Protein AF-A0A8S2UUN2-F1 (afdb_monomer_lite)

Sequence (156 aa):
AEEVKDHGYFKDIDWKQVALQKLTPPLIPPRGEVNAADAFDIGNFDEDDTKGIKLTEADQELYKNFPIVISERWQQEIAETVFDTVNQETDKIEQKRRAKFKQNNIYDDEKTSDLILQGQLKKNAGTFGFSWQIRYAKLYPNRLELHYEKGDKDPE

Structure (mmCIF, N/CA/C/O backbone):
data_AF-A0A8S2UUN2-F1
#
_entry.id   AF-A0A8S2UUN2-F1
#
loop_
_atom_site.group_PDB
_atom_site.id
_atom_site.type_symbol
_atom_site.label_atom_id
_atom_site.label_alt_id
_atom_site.label_comp_id
_atom_site.label_asym_id
_atom_site.label_entity_id
_atom_site.label_seq_id
_atom_site.pdbx_PDB_ins_code
_atom_site.Cartn_x
_atom_site.Cartn_y
_atom_site.Cartn_z
_atom_site.occupancy
_atom_site.B_iso_or_equiv
_atom_site.auth_seq_id
_atom_site.auth_comp_id
_atom_site.auth_asym_id
_atom_site.auth_atom_id
_atom_site.pdbx_PDB_model_num
ATOM 1 N N . ALA A 1 1 ? -19.343 -16.165 18.618 1.00 88.00 1 ALA A N 1
ATOM 2 C CA . ALA A 1 1 ? -20.290 -15.188 18.038 1.00 88.00 1 ALA A CA 1
ATOM 3 C C . ALA A 1 1 ? -21.604 -15.844 17.620 1.00 88.00 1 ALA A C 1
ATOM 5 O O . ALA A 1 1 ? -22.629 -15.207 17.793 1.00 88.00 1 ALA A O 1
ATOM 6 N N . GLU A 1 2 ? -21.598 -17.084 17.115 1.00 93.81 2 GLU A N 1
ATOM 7 C CA . GLU A 1 2 ? -22.827 -17.779 16.682 1.00 93.81 2 GLU A CA 1
ATOM 8 C C . GLU A 1 2 ? -23.911 -17.858 17.775 1.00 93.81 2 GLU A C 1
ATOM 10 O O . GLU A 1 2 ? -25.038 -17.465 17.520 1.00 93.81 2 GLU A O 1
ATOM 15 N N . GLU A 1 3 ? -23.562 -18.167 19.029 1.00 95.56 3 GLU A N 1
ATOM 16 C CA . GLU A 1 3 ? -24.534 -18.165 20.145 1.00 95.56 3 GLU A CA 1
ATOM 17 C C . GLU A 1 3 ? -25.246 -16.813 20.348 1.00 95.56 3 GLU A C 1
ATOM 19 O O . GLU A 1 3 ? -26.408 -16.761 20.739 1.00 95.56 3 GLU A O 1
ATOM 24 N N . VAL A 1 4 ? -24.560 -15.702 20.056 1.00 96.25 4 VAL A N 1
ATOM 25 C CA . VAL A 1 4 ? -25.152 -14.356 20.117 1.00 96.25 4 VAL A CA 1
ATOM 26 C C . VAL A 1 4 ? -26.063 -14.124 18.918 1.00 96.25 4 VAL A C 1
ATOM 28 O O . VAL A 1 4 ? -27.124 -13.525 19.071 1.00 96.25 4 VAL A O 1
ATOM 31 N N . LYS A 1 5 ? -25.669 -14.608 17.735 1.00 95.75 5 LYS A N 1
ATOM 32 C CA . LYS A 1 5 ? -26.462 -14.502 16.504 1.00 95.75 5 LYS A CA 1
ATOM 33 C C . LYS A 1 5 ? -27.782 -15.269 16.584 1.00 95.75 5 LYS A C 1
ATOM 35 O O . LYS A 1 5 ? -28.759 -14.811 15.997 1.00 95.75 5 LYS A O 1
ATOM 40 N N . ASP A 1 6 ? -27.805 -16.366 17.338 1.00 95.38 6 ASP A N 1
ATOM 41 C CA . ASP A 1 6 ? -28.977 -17.225 17.550 1.00 95.38 6 ASP A CA 1
ATOM 42 C C . ASP A 1 6 ? -29.913 -16.722 18.663 1.00 95.38 6 ASP A C 1
ATOM 44 O O . ASP A 1 6 ? -30.999 -17.269 18.877 1.00 95.38 6 ASP A O 1
ATOM 48 N N . HIS A 1 7 ? -29.525 -15.673 19.393 1.00 97.31 7 HIS A N 1
ATOM 49 C CA . HIS A 1 7 ? -30.358 -15.115 20.449 1.00 97.31 7 HIS A CA 1
ATOM 50 C C . HIS A 1 7 ? -31.678 -14.576 19.875 1.00 97.31 7 HIS A C 1
ATOM 52 O O . HIS A 1 7 ? -31.690 -13.853 18.879 1.00 97.31 7 HIS A O 1
ATOM 58 N N . GLY A 1 8 ? -32.802 -14.839 20.553 1.00 97.38 8 GLY A N 1
ATOM 59 C CA . GLY A 1 8 ? -34.147 -14.497 20.062 1.00 97.38 8 GLY A CA 1
ATOM 60 C C . GLY A 1 8 ? -34.386 -13.008 19.773 1.00 97.38 8 GLY A C 1
ATOM 61 O O . GLY A 1 8 ? -35.305 -12.672 19.031 1.00 97.38 8 GLY A O 1
ATOM 62 N N . TYR A 1 9 ? -33.545 -12.118 20.307 1.00 97.00 9 TYR A N 1
ATOM 63 C CA . TYR A 1 9 ? -33.523 -10.692 19.954 1.00 97.00 9 TYR A CA 1
ATOM 64 C C . TYR A 1 9 ? -33.192 -10.450 18.468 1.00 97.00 9 TYR A C 1
ATOM 66 O O . TYR A 1 9 ? -33.754 -9.545 17.861 1.00 97.00 9 TYR A O 1
ATOM 74 N N . PHE A 1 10 ? -32.323 -11.271 17.867 1.00 97.12 10 PHE A N 1
ATOM 75 C CA . PHE A 1 10 ? -31.881 -11.150 16.472 1.00 97.12 10 PHE A CA 1
ATOM 76 C C . PHE A 1 10 ? -32.625 -12.092 15.516 1.00 97.12 10 PHE A C 1
ATOM 78 O O . PHE A 1 10 ? -32.193 -12.271 14.382 1.00 97.12 10 PHE A O 1
ATOM 85 N N . LYS A 1 11 ? -33.752 -12.683 15.938 1.00 95.75 11 LYS A N 1
ATOM 86 C CA . LYS A 1 11 ? -34.520 -13.654 15.133 1.00 95.75 11 LYS A CA 1
ATOM 87 C C . LYS A 1 11 ? -34.926 -13.136 13.742 1.00 95.75 11 LYS A C 1
ATOM 89 O O . LYS A 1 11 ? -35.096 -13.930 12.825 1.00 95.75 11 LYS A O 1
ATOM 94 N N . ASP A 1 12 ? -35.074 -11.818 13.605 1.00 95.50 12 ASP A N 1
ATOM 95 C CA . ASP A 1 12 ? -35.501 -11.145 12.374 1.00 95.50 12 ASP A CA 1
ATOM 96 C C . ASP A 1 12 ? -34.305 -10.603 11.556 1.00 95.50 12 ASP A C 1
ATOM 98 O O . ASP A 1 12 ? -34.491 -9.906 10.558 1.00 95.50 12 ASP A O 1
ATOM 102 N N . ILE A 1 13 ? -33.065 -10.899 11.968 1.00 95.38 13 ILE A N 1
ATOM 103 C CA . ILE A 1 13 ? -31.838 -10.441 11.309 1.00 95.38 13 ILE A CA 1
ATOM 104 C C . ILE A 1 13 ? -31.274 -11.533 10.400 1.00 95.38 13 ILE A C 1
ATOM 106 O O . ILE A 1 13 ? -30.828 -12.585 10.854 1.00 95.38 13 ILE A O 1
ATOM 110 N N . ASP A 1 14 ? -31.192 -11.240 9.101 1.00 95.44 14 ASP A N 1
ATOM 111 C CA . ASP A 1 14 ? -30.397 -12.043 8.171 1.00 95.44 14 ASP A CA 1
ATOM 112 C C . ASP A 1 14 ? -28.919 -11.626 8.237 1.00 95.44 14 ASP A C 1
ATOM 114 O O . ASP A 1 14 ? -28.492 -10.624 7.653 1.00 95.44 14 ASP A O 1
ATOM 118 N N . TRP A 1 15 ? -28.111 -12.435 8.921 1.00 95.12 15 TRP A N 1
ATOM 119 C CA . TRP A 1 15 ? -26.674 -12.206 9.082 1.00 95.12 15 TRP A CA 1
ATOM 120 C C . TRP A 1 15 ? -25.886 -12.184 7.764 1.00 95.12 15 TRP A C 1
ATOM 122 O O . TRP A 1 15 ? -24.822 -11.564 7.713 1.00 95.12 15 TRP A O 1
ATOM 132 N N . LYS A 1 16 ? -26.392 -12.790 6.680 1.00 95.25 16 LYS A N 1
ATOM 133 C CA . LYS A 1 16 ? -25.766 -12.669 5.353 1.00 95.25 16 LYS A CA 1
ATOM 134 C C . LYS A 1 16 ? -25.959 -11.265 4.786 1.00 95.25 16 LYS A C 1
ATOM 136 O O . LYS A 1 16 ? -25.015 -10.694 4.244 1.00 95.25 16 LYS A O 1
ATOM 141 N N . GLN A 1 17 ? -27.147 -10.681 4.953 1.00 96.00 17 GLN A N 1
ATOM 142 C CA . GLN A 1 17 ? -27.417 -9.295 4.548 1.00 96.00 17 GLN A CA 1
ATOM 143 C C . GLN A 1 17 ? -26.621 -8.298 5.394 1.00 96.00 17 GLN A C 1
ATOM 145 O O . GLN A 1 17 ? -26.139 -7.299 4.860 1.00 96.00 17 GLN A O 1
ATOM 150 N N . VAL A 1 18 ? -26.430 -8.587 6.688 1.00 95.19 18 VAL A N 1
ATOM 151 C CA . VAL A 1 18 ? -25.551 -7.798 7.567 1.00 95.19 18 VAL A CA 1
ATOM 152 C C . VAL A 1 18 ? -24.114 -7.806 7.042 1.00 95.19 18 VAL A C 1
ATOM 154 O O . VAL A 1 18 ? -23.531 -6.740 6.857 1.00 95.19 18 VAL A O 1
ATOM 157 N N . ALA A 1 19 ? -23.551 -8.985 6.753 1.00 94.62 19 ALA A N 1
ATOM 158 C CA . ALA A 1 19 ? -22.170 -9.118 6.280 1.00 94.62 19 ALA A CA 1
ATOM 159 C C . ALA A 1 19 ? -21.923 -8.413 4.933 1.00 94.62 19 ALA A C 1
ATOM 161 O O . ALA A 1 19 ? -20.858 -7.843 4.720 1.00 94.62 19 ALA A O 1
ATOM 162 N N . LEU A 1 20 ? -22.921 -8.413 4.045 1.00 96.75 20 LEU A N 1
ATOM 163 C CA . LEU A 1 20 ? -22.885 -7.717 2.753 1.00 96.75 20 LEU A CA 1
ATOM 164 C C . LEU A 1 20 ? -23.276 -6.229 2.842 1.00 96.75 20 LEU A C 1
ATOM 166 O O . LEU A 1 20 ? -23.408 -5.582 1.802 1.00 96.75 20 LEU A O 1
ATOM 170 N N . GLN A 1 21 ? -23.503 -5.703 4.053 1.00 94.94 21 GLN A N 1
ATOM 171 C CA . GLN A 1 21 ? -23.901 -4.315 4.318 1.00 94.94 21 GLN A CA 1
ATOM 172 C C . GLN A 1 21 ? -25.161 -3.880 3.540 1.00 94.94 21 GLN A C 1
ATOM 174 O O . GLN A 1 21 ? -25.229 -2.785 2.986 1.00 94.94 21 GLN A O 1
ATOM 179 N N . LYS A 1 22 ? -26.173 -4.757 3.474 1.00 95.56 22 LYS A N 1
ATOM 180 C CA . LYS A 1 22 ? -27.427 -4.524 2.731 1.00 95.56 22 LYS A CA 1
ATOM 181 C C . LYS A 1 22 ? -28.575 -3.973 3.571 1.00 95.56 22 LYS A C 1
ATOM 183 O O . LYS A 1 22 ? -29.541 -3.467 3.004 1.00 95.56 22 LYS A O 1
ATOM 188 N N . LEU A 1 23 ? -28.491 -4.063 4.897 1.00 93.69 23 LEU A N 1
ATOM 189 C CA . LEU A 1 23 ? -29.488 -3.453 5.775 1.00 93.69 23 LEU A CA 1
ATOM 190 C C . LEU A 1 23 ? -29.333 -1.931 5.755 1.00 93.69 23 LEU A C 1
ATOM 192 O O . LEU A 1 23 ? -28.218 -1.417 5.821 1.00 93.69 23 LEU A O 1
ATOM 196 N N . THR A 1 24 ? -30.451 -1.211 5.676 1.00 93.25 24 THR A N 1
ATOM 197 C CA . THR A 1 24 ? -30.441 0.252 5.725 1.00 93.25 24 THR A CA 1
ATOM 198 C C . THR A 1 24 ? -29.923 0.715 7.088 1.00 93.25 24 THR A C 1
ATOM 200 O O . THR A 1 24 ? -30.506 0.337 8.108 1.00 93.25 24 THR A O 1
ATOM 203 N N . PRO A 1 25 ? -28.851 1.528 7.140 1.00 91.75 25 PRO A N 1
ATOM 204 C CA . PRO A 1 25 ? -28.380 2.087 8.396 1.00 91.75 25 PRO A CA 1
ATOM 205 C C . PRO A 1 25 ? -29.478 2.945 9.042 1.00 91.75 25 PRO A C 1
ATOM 207 O O . PRO A 1 25 ? -30.129 3.718 8.337 1.00 91.75 25 PRO A O 1
ATOM 210 N N . PRO A 1 26 ? -29.681 2.860 10.367 1.00 91.94 26 PRO A N 1
ATOM 211 C CA . PRO A 1 26 ? -30.703 3.649 11.060 1.00 91.94 26 PRO A CA 1
ATOM 212 C C . PRO A 1 26 ? -30.396 5.154 11.065 1.00 91.94 26 PRO A C 1
ATOM 214 O O . PRO A 1 26 ? -31.293 5.965 11.270 1.00 91.94 26 PRO A O 1
ATOM 217 N N . LEU A 1 27 ? -29.135 5.527 10.833 1.00 88.50 27 LEU A N 1
ATOM 218 C CA . LEU A 1 27 ? -28.672 6.902 10.728 1.00 88.50 27 LEU A CA 1
ATOM 219 C C . LEU A 1 27 ? -27.669 7.002 9.577 1.00 88.50 27 LEU A C 1
ATOM 221 O O . LEU A 1 27 ? -26.688 6.259 9.537 1.00 88.50 27 LEU A O 1
ATOM 225 N N . ILE A 1 28 ? -27.912 7.934 8.659 1.00 87.19 28 ILE A N 1
ATOM 226 C CA . ILE A 1 28 ? -26.973 8.300 7.598 1.00 87.19 28 ILE A CA 1
ATOM 227 C C . ILE A 1 28 ? -26.361 9.643 8.006 1.00 87.19 28 ILE A C 1
ATOM 229 O O . ILE A 1 28 ? -27.116 10.611 8.120 1.00 87.19 28 ILE A O 1
ATOM 233 N N . PRO A 1 29 ? -25.038 9.722 8.243 1.00 82.94 29 PRO A N 1
ATOM 234 C CA . PRO A 1 29 ? -24.396 10.972 8.629 1.00 82.94 29 PRO A CA 1
ATOM 235 C C . PRO A 1 29 ? -24.675 12.086 7.608 1.00 82.94 29 PRO A C 1
ATOM 237 O O . PRO A 1 29 ? -24.526 11.847 6.399 1.00 82.94 29 PRO A O 1
ATOM 240 N N . PRO A 1 30 ? -25.072 13.293 8.052 1.00 85.44 30 PRO A N 1
ATOM 241 C CA . PRO A 1 30 ? -25.226 14.430 7.160 1.00 85.44 30 PRO A CA 1
ATOM 242 C C . PRO A 1 30 ? -23.907 14.739 6.454 1.00 85.44 30 PRO A C 1
ATOM 244 O O . PRO A 1 30 ? -22.821 14.677 7.032 1.00 85.44 30 PRO A O 1
ATOM 247 N N . ARG A 1 31 ? -23.982 15.069 5.163 1.00 83.06 31 ARG A N 1
ATOM 248 C CA . ARG A 1 31 ? -22.786 15.430 4.396 1.00 83.06 31 ARG A CA 1
ATOM 249 C C . ARG A 1 31 ? -22.175 16.705 4.972 1.00 83.06 31 ARG A C 1
ATOM 251 O O . ARG A 1 31 ? -22.837 17.736 4.993 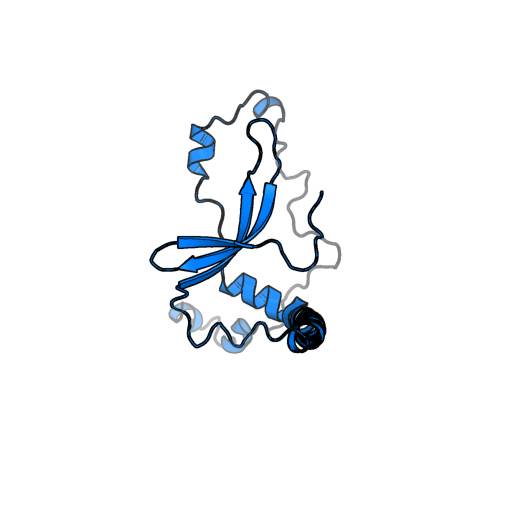1.00 83.06 31 ARG A O 1
ATOM 258 N N . GLY A 1 32 ? -20.906 16.633 5.363 1.00 78.25 32 GLY A N 1
ATOM 259 C CA . GLY A 1 32 ? -20.161 17.765 5.919 1.00 78.25 32 GLY A CA 1
ATOM 260 C C . GLY A 1 32 ? -20.175 17.845 7.447 1.00 78.25 32 GLY A C 1
ATOM 261 O O . GLY A 1 32 ? -19.439 18.660 7.992 1.00 78.25 32 GLY A O 1
ATOM 262 N N . GLU A 1 33 ? -20.939 16.990 8.134 1.00 75.12 33 GLU A N 1
ATOM 263 C CA . GLU A 1 33 ? -20.838 16.841 9.587 1.00 75.12 33 GLU A CA 1
ATOM 264 C C . GLU A 1 33 ? -19.756 15.815 9.935 1.00 75.12 33 GLU A C 1
ATOM 266 O O . GLU A 1 33 ? -19.767 14.668 9.481 1.00 75.12 33 GLU A O 1
ATOM 271 N N . VAL A 1 34 ? -18.792 16.246 10.742 1.00 68.00 34 VAL A N 1
ATOM 272 C CA . VAL A 1 34 ? -17.791 15.376 11.354 1.00 68.00 34 VAL A CA 1
ATOM 273 C C . VAL A 1 34 ? -18.351 14.857 12.671 1.00 68.00 34 VAL A C 1
ATOM 275 O O . VAL A 1 34 ? -18.537 15.621 13.611 1.00 68.00 34 VAL A O 1
ATOM 278 N N . ASN A 1 35 ? -18.573 13.545 12.759 1.00 67.06 35 ASN A N 1
ATOM 279 C CA . ASN A 1 35 ? -18.848 12.858 14.026 1.00 67.06 35 ASN A CA 1
ATOM 280 C C . ASN A 1 35 ? -17.543 12.682 14.823 1.00 67.06 35 ASN A C 1
ATOM 282 O O . ASN A 1 35 ? -17.113 11.563 15.102 1.00 67.06 35 ASN A O 1
ATOM 286 N N . ALA A 1 36 ? -16.880 13.795 15.122 1.00 74.31 36 ALA A N 1
ATOM 287 C CA . ALA A 1 36 ? -15.741 13.870 16.023 1.00 74.31 36 ALA A CA 1
ATOM 288 C C . ALA A 1 36 ? -16.182 14.559 17.321 1.00 74.31 36 ALA A C 1
ATOM 290 O O . ALA A 1 36 ? -17.175 15.285 17.329 1.00 74.31 36 ALA A O 1
ATOM 291 N N . ALA A 1 37 ? -15.455 14.325 18.417 1.00 66.88 37 ALA A N 1
ATOM 292 C CA . ALA A 1 37 ? -15.586 15.176 19.597 1.00 66.88 37 ALA A CA 1
ATOM 293 C C . ALA A 1 37 ? -15.313 16.633 19.191 1.00 66.88 37 ALA A C 1
ATOM 295 O O . ALA A 1 37 ? -14.463 16.866 18.322 1.00 66.88 37 ALA A O 1
ATOM 296 N N . ASP A 1 38 ? -16.034 17.587 19.786 1.00 71.00 38 ASP A N 1
ATOM 297 C CA . ASP A 1 38 ? -15.779 19.003 19.537 1.00 71.00 38 ASP A CA 1
ATOM 298 C C . ASP A 1 38 ? -14.298 19.285 19.829 1.00 71.00 38 ASP A C 1
ATOM 300 O O . ASP A 1 38 ? -13.743 18.791 20.812 1.00 71.00 38 ASP A O 1
ATOM 304 N N . ALA A 1 39 ? -13.645 20.078 18.983 1.00 68.75 39 ALA A N 1
ATOM 305 C CA . ALA A 1 39 ? -12.289 20.537 19.251 1.00 68.75 39 ALA A CA 1
ATOM 306 C C . ALA A 1 39 ? -12.186 21.253 20.614 1.00 68.75 39 ALA A C 1
ATOM 308 O O . ALA A 1 39 ? -11.113 21.252 21.207 1.00 68.75 39 ALA A O 1
ATOM 309 N N . PHE A 1 40 ? -13.290 21.813 21.127 1.00 63.31 40 PHE A N 1
ATOM 310 C CA . PHE A 1 40 ? -13.384 22.374 22.479 1.00 63.31 40 PHE A CA 1
ATOM 311 C C . PHE A 1 40 ? -13.540 21.324 23.602 1.00 63.31 40 PHE A C 1
ATOM 313 O O . PHE A 1 40 ? -13.222 21.635 24.749 1.00 63.31 40 PHE A O 1
ATOM 320 N N . ASP A 1 41 ? -13.985 20.100 23.293 1.00 75.81 41 ASP A N 1
ATOM 321 C CA . ASP A 1 41 ? -14.111 18.975 24.240 1.00 75.81 41 ASP A CA 1
ATOM 322 C C . ASP A 1 41 ? -12.835 18.115 24.311 1.00 75.81 41 ASP A C 1
ATOM 324 O O . ASP A 1 41 ? 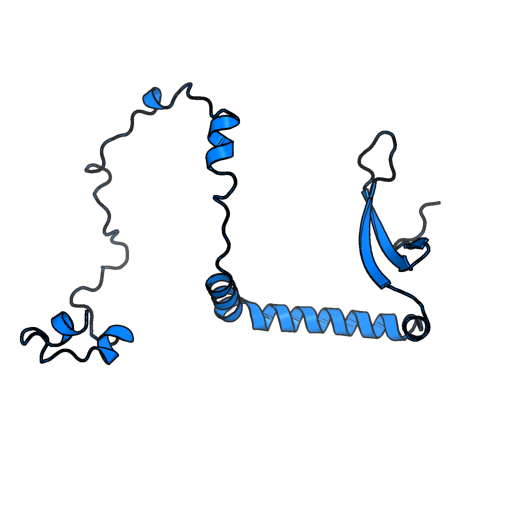-12.626 17.354 25.261 1.00 75.81 41 ASP A O 1
ATOM 328 N N . ILE A 1 42 ? -11.968 18.216 23.302 1.00 74.06 42 ILE A N 1
ATOM 329 C CA . ILE A 1 42 ? -10.650 17.581 23.292 1.00 74.06 42 ILE A CA 1
ATOM 330 C C . ILE A 1 42 ? -9.720 18.446 24.152 1.00 74.06 42 ILE A C 1
ATOM 332 O O . ILE A 1 42 ? -9.499 19.617 23.858 1.00 74.06 42 ILE A O 1
ATOM 336 N N . GLY A 1 43 ? -9.177 17.880 25.235 1.00 73.69 43 GLY A N 1
ATOM 337 C CA . GLY A 1 43 ? -8.227 18.588 26.098 1.00 73.69 43 GLY A CA 1
ATOM 338 C C . GLY A 1 43 ? -7.062 19.177 25.296 1.00 73.69 43 GLY A C 1
ATOM 339 O O . GLY A 1 43 ? -6.519 18.518 24.409 1.00 73.69 43 GLY A O 1
ATOM 340 N N . ASN A 1 44 ? -6.692 20.423 25.599 1.00 78.81 44 ASN A N 1
ATOM 341 C CA . ASN A 1 44 ? -5.559 21.071 24.949 1.00 78.81 44 ASN A CA 1
ATOM 342 C C . ASN A 1 44 ? -4.257 20.392 25.393 1.00 78.81 44 ASN A C 1
ATOM 344 O O . ASN A 1 44 ? -4.043 20.193 26.590 1.00 78.81 44 ASN A O 1
ATOM 348 N N . PHE A 1 45 ? -3.399 20.046 24.440 1.00 80.75 45 PHE A N 1
ATOM 349 C CA . PHE A 1 45 ? -2.054 19.562 24.734 1.00 80.75 45 PHE A CA 1
ATOM 350 C C . PHE A 1 45 ? -1.133 20.778 24.839 1.00 80.75 45 PHE A C 1
ATOM 352 O O . PHE A 1 45 ? -1.120 21.610 23.933 1.00 80.75 45 PHE A O 1
ATOM 359 N N . ASP A 1 46 ? -0.392 20.906 25.940 1.00 84.50 46 ASP A N 1
ATOM 360 C CA . ASP A 1 46 ? 0.564 22.000 26.092 1.00 84.50 46 ASP A CA 1
ATOM 361 C C . ASP A 1 46 ? 1.777 21.744 25.186 1.00 84.50 46 ASP A C 1
ATOM 363 O O . ASP A 1 46 ? 2.458 20.722 25.292 1.00 84.50 46 ASP A O 1
ATOM 367 N N . GLU A 1 47 ? 2.052 22.663 24.261 1.00 77.81 47 GLU A N 1
ATOM 368 C CA . GLU A 1 47 ? 3.231 22.563 23.401 1.00 77.81 47 GLU A CA 1
ATOM 369 C C . GLU A 1 47 ? 4.529 22.617 24.220 1.00 77.81 47 GLU A C 1
ATOM 371 O O . GLU A 1 47 ? 5.521 21.985 23.835 1.00 77.81 47 GLU A O 1
ATOM 376 N N . ASP A 1 48 ? 4.527 23.303 25.369 1.00 85.00 48 ASP A N 1
ATOM 377 C CA . ASP A 1 48 ? 5.687 23.373 26.255 1.00 85.00 48 ASP A CA 1
ATOM 378 C C . ASP A 1 48 ? 6.006 22.013 26.916 1.00 85.00 48 ASP A C 1
ATOM 380 O O . ASP A 1 48 ? 7.175 21.766 27.217 1.00 85.00 48 ASP A O 1
ATOM 384 N N . ASP A 1 49 ? 5.046 21.078 27.021 1.00 84.50 49 ASP A N 1
ATOM 385 C CA . ASP A 1 49 ? 5.279 19.720 27.556 1.00 84.50 49 ASP A CA 1
ATOM 386 C C . ASP A 1 49 ? 6.171 18.866 26.643 1.00 84.50 49 ASP A C 1
ATOM 388 O O . ASP A 1 49 ? 6.863 17.951 27.094 1.00 84.50 49 ASP A O 1
ATOM 392 N N . THR A 1 50 ? 6.167 19.149 25.339 1.00 85.62 50 THR A N 1
ATOM 393 C CA . THR A 1 50 ? 6.965 18.401 24.349 1.00 85.62 50 THR A CA 1
ATOM 394 C C . THR A 1 50 ? 8.239 19.132 23.940 1.00 85.62 50 THR A C 1
ATOM 396 O O . THR A 1 50 ? 9.136 18.570 23.299 1.00 85.62 50 THR A O 1
ATOM 399 N N . LYS A 1 51 ? 8.360 20.397 24.338 1.00 89.50 51 LYS A N 1
ATOM 400 C CA . LYS A 1 51 ? 9.458 21.271 23.954 1.00 89.50 51 LYS A CA 1
ATOM 401 C C . LYS A 1 51 ? 10.749 20.857 24.651 1.00 89.50 51 LYS A C 1
ATOM 403 O O . LYS A 1 51 ? 10.845 20.774 25.869 1.00 89.50 51 LYS A O 1
ATOM 408 N N . GLY A 1 52 ? 11.791 20.620 23.859 1.00 87.88 52 GLY A N 1
ATOM 409 C CA . GLY A 1 52 ? 13.101 20.199 24.366 1.00 87.88 52 GLY A CA 1
ATOM 410 C C . GLY A 1 52 ? 13.267 18.685 24.531 1.00 87.88 52 GLY A C 1
ATOM 411 O O . GLY A 1 52 ? 14.391 18.242 24.779 1.00 87.88 52 GLY A O 1
ATOM 412 N N . ILE A 1 53 ? 12.215 17.888 24.309 1.00 90.50 53 ILE A N 1
ATOM 413 C CA . ILE A 1 53 ? 12.340 16.434 24.176 1.00 90.50 53 ILE A CA 1
ATOM 414 C C . ILE A 1 53 ? 13.068 16.128 22.863 1.00 90.50 53 ILE A C 1
ATOM 416 O O . ILE A 1 53 ? 12.679 16.587 21.789 1.00 90.50 53 ILE A O 1
ATOM 420 N N . LYS A 1 54 ? 14.151 15.350 22.942 1.00 93.81 54 LYS A N 1
ATOM 421 C CA . LYS A 1 54 ? 14.889 14.863 21.773 1.00 93.81 54 LYS A CA 1
ATOM 422 C C . LYS A 1 54 ? 14.722 13.360 21.675 1.00 93.81 54 LYS A C 1
ATOM 424 O O . LYS A 1 54 ? 15.041 12.654 22.625 1.00 93.81 54 LYS A O 1
ATOM 429 N N . LEU A 1 55 ? 14.281 12.892 20.512 1.00 94.44 55 LEU A N 1
ATOM 430 C CA . LEU A 1 55 ? 14.250 11.468 20.211 1.00 94.44 55 LEU A CA 1
ATOM 431 C C . LEU A 1 55 ? 15.681 10.980 19.995 1.00 94.44 55 LEU A C 1
ATOM 433 O O . LEU A 1 55 ? 16.402 11.486 19.132 1.00 94.44 55 LEU A O 1
ATOM 437 N N . THR A 1 56 ? 16.089 10.021 20.810 1.00 96.81 56 THR A N 1
ATOM 438 C CA . THR A 1 56 ? 17.394 9.371 20.728 1.00 96.81 56 THR A CA 1
ATOM 439 C C . THR A 1 56 ? 17.358 8.212 19.734 1.00 96.81 56 THR A C 1
ATOM 441 O O . THR A 1 56 ? 16.293 7.766 19.306 1.00 96.81 56 THR A O 1
ATOM 444 N N . GLU A 1 57 ? 18.524 7.675 19.373 1.00 96.88 57 GLU A N 1
ATOM 445 C CA . GLU A 1 57 ? 18.599 6.461 18.546 1.00 96.88 57 GLU A CA 1
ATOM 446 C C . GLU A 1 57 ? 17.918 5.260 19.221 1.00 96.88 57 GLU A C 1
ATOM 448 O O . GLU A 1 57 ? 17.272 4.464 18.544 1.00 96.88 57 GLU A O 1
ATOM 453 N N . ALA A 1 58 ? 17.987 5.165 20.555 1.00 97.06 58 ALA A N 1
ATOM 454 C CA . ALA A 1 58 ? 17.301 4.121 21.313 1.00 97.06 58 ALA A CA 1
ATOM 455 C C . ALA A 1 58 ? 15.771 4.224 21.189 1.00 97.06 58 ALA A C 1
ATOM 457 O O . ALA A 1 58 ? 15.101 3.197 21.106 1.00 97.06 58 ALA A O 1
ATOM 458 N N . ASP A 1 59 ? 15.226 5.444 21.112 1.00 97.69 59 ASP A N 1
ATOM 459 C CA . ASP A 1 59 ? 13.790 5.662 20.896 1.00 97.69 59 ASP A CA 1
ATOM 460 C C . ASP A 1 59 ? 13.373 5.264 19.474 1.00 97.69 59 ASP A C 1
ATOM 462 O O . ASP A 1 59 ? 12.321 4.660 19.281 1.00 97.69 59 ASP A O 1
ATOM 466 N N . GLN A 1 60 ? 14.208 5.556 18.470 1.00 97.44 60 GLN A N 1
ATOM 467 C CA . GLN A 1 60 ? 13.955 5.175 17.073 1.00 97.44 60 GLN A CA 1
ATOM 468 C C . GLN A 1 60 ? 14.024 3.659 16.860 1.00 97.44 60 GLN A C 1
ATOM 470 O O . GLN A 1 60 ? 13.240 3.101 16.092 1.00 97.44 60 GLN A O 1
ATOM 475 N N . GLU A 1 61 ? 14.920 2.979 17.575 1.00 97.25 61 GLU A N 1
ATOM 476 C CA . GLU A 1 61 ? 15.096 1.526 17.497 1.00 97.25 61 GLU A CA 1
ATOM 477 C C . GLU A 1 61 ? 13.816 0.764 17.888 1.00 97.25 61 GLU A C 1
ATOM 479 O O . GLU A 1 61 ? 13.538 -0.305 17.337 1.00 97.25 61 GLU A O 1
ATOM 484 N N . LEU A 1 62 ? 12.982 1.334 18.768 1.00 97.88 62 LEU A N 1
ATOM 485 C CA . LEU A 1 62 ? 11.668 0.779 19.118 1.00 97.88 62 LEU A CA 1
ATOM 486 C C . LEU A 1 62 ? 10.731 0.687 17.902 1.00 97.88 62 LEU A C 1
ATOM 488 O O . LEU A 1 62 ? 9.913 -0.229 17.818 1.00 97.88 62 LEU A O 1
ATOM 492 N N . TYR A 1 63 ? 10.878 1.599 16.938 1.00 97.81 63 TYR A N 1
ATOM 493 C CA . TYR A 1 63 ? 10.035 1.705 15.747 1.0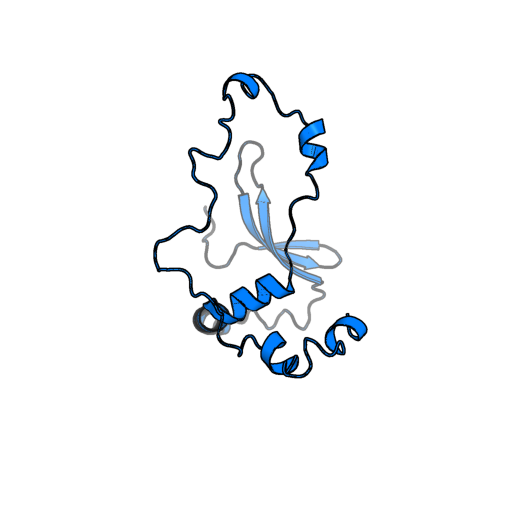0 97.81 63 TYR A CA 1
ATOM 494 C C . TYR A 1 63 ? 10.666 1.093 14.491 1.00 97.81 63 TYR A C 1
ATOM 496 O O . TYR A 1 63 ? 10.095 1.204 13.406 1.00 97.81 63 TYR A O 1
ATOM 504 N N . LYS A 1 64 ? 11.801 0.391 14.600 1.00 97.62 64 LYS A N 1
ATOM 505 C CA . LYS A 1 64 ? 12.498 -0.185 13.432 1.00 97.62 64 LYS A CA 1
ATOM 506 C C . LYS A 1 64 ? 11.633 -1.109 12.566 1.00 97.62 64 LYS A C 1
ATOM 508 O O . LYS A 1 64 ? 11.827 -1.182 11.358 1.00 97.62 64 LYS A O 1
ATOM 513 N N . ASN A 1 65 ? 10.669 -1.793 13.188 1.00 97.62 65 ASN A N 1
ATOM 514 C CA . ASN A 1 65 ? 9.742 -2.725 12.538 1.00 97.62 65 ASN A CA 1
ATOM 515 C C . ASN A 1 65 ? 8.324 -2.144 12.404 1.00 97.62 65 ASN A C 1
ATOM 517 O O . ASN A 1 65 ? 7.374 -2.886 12.172 1.00 97.62 65 ASN A O 1
ATOM 521 N N . PHE A 1 66 ? 8.167 -0.835 12.600 1.00 98.31 66 PHE A N 1
ATOM 522 C CA . PHE A 1 66 ? 6.890 -0.151 12.427 1.00 98.31 66 PHE A CA 1
ATOM 523 C C . PHE A 1 66 ? 6.407 -0.132 10.964 1.00 98.31 66 PHE A C 1
ATOM 525 O O . PHE A 1 66 ? 5.208 -0.315 10.745 1.00 98.31 66 PHE A O 1
ATOM 532 N N . PRO A 1 67 ? 7.277 0.051 9.944 1.00 97.94 67 PRO A N 1
ATOM 533 C CA . PRO A 1 67 ? 6.833 0.011 8.555 1.00 97.94 67 PRO A CA 1
ATOM 534 C C . PRO A 1 67 ? 6.288 -1.370 8.171 1.00 97.94 67 PRO A C 1
ATOM 536 O O . PRO A 1 67 ? 6.986 -2.378 8.280 1.00 97.94 67 PRO A O 1
ATOM 539 N N . ILE A 1 68 ? 5.054 -1.410 7.667 1.00 97.81 68 ILE A N 1
ATOM 540 C CA . ILE A 1 68 ? 4.395 -2.630 7.194 1.00 97.81 68 ILE A CA 1
ATOM 541 C C . ILE A 1 68 ? 3.612 -2.359 5.911 1.00 97.81 68 ILE A C 1
ATOM 543 O O . ILE A 1 68 ? 3.003 -1.305 5.744 1.00 97.81 68 ILE A O 1
ATOM 547 N N . VAL A 1 69 ? 3.600 -3.344 5.012 1.00 97.88 69 VAL A N 1
ATOM 548 C CA . VAL A 1 69 ? 2.737 -3.366 3.828 1.00 97.88 69 VAL A CA 1
ATOM 549 C C . VAL A 1 69 ? 1.881 -4.624 3.882 1.00 97.88 69 VAL A C 1
ATOM 551 O O . VAL A 1 69 ? 2.399 -5.740 3.921 1.00 97.88 69 VAL A O 1
ATOM 554 N N . ILE A 1 70 ? 0.560 -4.451 3.870 1.00 98.12 70 ILE A N 1
ATOM 555 C CA . ILE A 1 70 ? -0.384 -5.569 3.805 1.00 98.12 70 ILE A CA 1
ATOM 556 C C . ILE A 1 70 ? -0.632 -5.879 2.330 1.00 98.12 70 ILE A C 1
ATOM 558 O O . ILE A 1 70 ? -1.383 -5.171 1.663 1.00 98.12 70 ILE A O 1
ATOM 562 N N . SER A 1 71 ? 0.014 -6.936 1.832 1.00 98.25 71 SER A N 1
ATOM 563 C CA . SER A 1 71 ? 0.024 -7.297 0.406 1.00 98.25 71 SER A CA 1
ATOM 564 C C . SER A 1 71 ? -1.378 -7.367 -0.212 1.00 98.25 71 SER A C 1
ATOM 566 O O . SER A 1 71 ? -1.601 -6.782 -1.264 1.00 98.25 71 SER A O 1
ATOM 568 N N . GLU A 1 72 ? -2.343 -7.999 0.464 1.00 98.25 72 GLU A N 1
ATOM 569 C CA . GLU A 1 72 ? -3.731 -8.101 -0.017 1.00 98.25 72 GLU A CA 1
ATOM 570 C C . GLU A 1 72 ? -4.386 -6.726 -0.205 1.00 98.25 72 GLU A C 1
ATOM 572 O O . GLU A 1 72 ? -4.995 -6.469 -1.238 1.00 98.25 72 GLU A O 1
ATOM 577 N N . ARG A 1 73 ? -4.207 -5.814 0.761 1.00 98.44 73 ARG A N 1
ATOM 578 C CA . ARG A 1 73 ? -4.777 -4.460 0.703 1.00 98.44 73 ARG A CA 1
ATOM 579 C C . ARG A 1 73 ? -4.153 -3.639 -0.414 1.00 98.44 73 ARG A C 1
ATOM 581 O O . ARG A 1 73 ? -4.879 -2.989 -1.154 1.00 98.44 73 ARG A O 1
ATOM 588 N N . TRP A 1 74 ? -2.830 -3.716 -0.555 1.00 98.44 74 TRP A N 1
ATOM 589 C CA . TRP A 1 74 ? -2.119 -3.033 -1.633 1.00 98.44 74 TRP A CA 1
ATOM 590 C C . TRP A 1 74 ? -2.542 -3.571 -3.005 1.00 98.44 74 TRP A C 1
ATOM 592 O O . TRP A 1 74 ? -2.879 -2.794 -3.889 1.00 98.44 74 TRP A O 1
ATOM 602 N N . GLN A 1 75 ? -2.593 -4.894 -3.185 1.00 98.31 75 GLN A N 1
ATOM 603 C CA . GLN A 1 75 ? -3.024 -5.487 -4.455 1.00 98.31 75 GLN A CA 1
ATOM 604 C C . GLN A 1 75 ? -4.473 -5.131 -4.789 1.00 98.31 75 GLN A C 1
ATOM 606 O O . GLN A 1 75 ? -4.754 -4.819 -5.942 1.00 98.31 75 GLN A O 1
ATOM 611 N N . GLN A 1 76 ? -5.373 -5.146 -3.801 1.00 98.31 76 GLN A N 1
ATOM 612 C CA . GLN A 1 76 ? -6.767 -4.758 -3.993 1.00 98.31 76 GLN A CA 1
ATOM 613 C C . GLN A 1 76 ? -6.887 -3.290 -4.420 1.00 98.31 76 GLN A C 1
ATOM 615 O O . GLN A 1 76 ? -7.551 -3.002 -5.412 1.00 98.31 76 GLN A O 1
ATOM 620 N N . GLU A 1 77 ? -6.194 -2.378 -3.731 1.00 98.25 77 GLU A N 1
ATOM 621 C CA . GLU A 1 77 ? -6.163 -0.957 -4.090 1.00 98.25 77 GLU A CA 1
ATOM 622 C C . GLU A 1 77 ? -5.676 -0.759 -5.531 1.00 98.25 77 GLU A C 1
ATOM 624 O O . GLU A 1 77 ? -6.321 -0.064 -6.315 1.00 98.25 77 GLU A O 1
ATOM 629 N N . ILE A 1 78 ? -4.574 -1.411 -5.916 1.00 98.25 78 ILE A N 1
ATOM 630 C CA . ILE A 1 78 ? -4.021 -1.314 -7.272 1.00 98.25 78 ILE A CA 1
ATOM 631 C C . ILE A 1 78 ? -4.984 -1.891 -8.314 1.00 98.25 78 ILE A C 1
ATOM 633 O O . ILE A 1 78 ? -5.202 -1.253 -9.347 1.00 98.25 78 ILE A O 1
ATOM 637 N N . ALA A 1 79 ? -5.572 -3.061 -8.049 1.00 98.25 79 ALA A N 1
ATOM 638 C CA . ALA A 1 79 ? -6.513 -3.728 -8.947 1.00 98.25 79 ALA A CA 1
ATOM 639 C C . ALA A 1 79 ? -7.775 -2.891 -9.202 1.00 98.25 79 ALA A C 1
ATOM 641 O O . ALA A 1 79 ? -8.251 -2.838 -10.332 1.00 98.25 79 ALA A O 1
ATOM 642 N N . GLU A 1 80 ? -8.290 -2.216 -8.173 1.00 97.94 80 GLU A N 1
ATOM 643 C CA . GLU A 1 80 ? -9.513 -1.410 -8.257 1.00 97.94 80 GLU A CA 1
ATOM 644 C C . GLU A 1 80 ? -9.288 -0.008 -8.851 1.00 97.94 80 GLU A C 1
ATOM 646 O O . GLU A 1 80 ? -10.256 0.648 -9.238 1.00 97.94 80 GLU A O 1
ATOM 651 N N . THR A 1 81 ? -8.038 0.468 -8.934 1.00 97.81 81 THR A N 1
ATOM 652 C CA . THR A 1 81 ? -7.741 1.859 -9.326 1.00 97.81 81 THR A CA 1
ATOM 653 C C . THR A 1 81 ? -6.930 1.996 -10.613 1.00 97.81 81 THR A C 1
ATOM 655 O O . THR A 1 81 ? -7.370 2.679 -11.538 1.00 97.81 81 THR A O 1
ATOM 658 N N . VAL A 1 82 ? -5.737 1.400 -10.691 1.00 97.81 82 VAL A N 1
ATOM 659 C CA . VAL A 1 82 ? -4.734 1.756 -11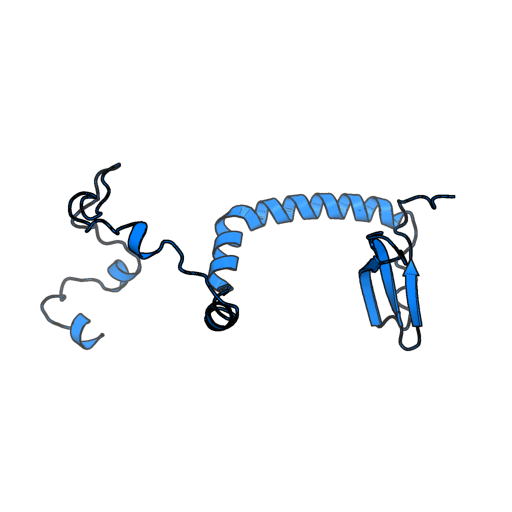.716 1.00 97.81 82 VAL A CA 1
ATOM 660 C C . VAL A 1 82 ? -4.217 0.581 -12.535 1.00 97.81 82 VAL A C 1
ATOM 662 O O . VAL A 1 82 ? -3.589 0.813 -13.568 1.00 97.81 82 VAL A O 1
ATOM 665 N N . PHE A 1 83 ? -4.474 -0.659 -12.113 1.00 98.00 83 PHE A N 1
ATOM 666 C CA . PHE A 1 83 ? -3.884 -1.863 -12.704 1.00 98.00 83 PHE A CA 1
ATOM 667 C C . PHE A 1 83 ? -4.045 -1.924 -14.227 1.00 98.00 83 PHE A C 1
ATOM 669 O O . PHE A 1 83 ? -3.053 -2.039 -14.949 1.00 98.00 83 PHE A O 1
ATOM 676 N N . ASP A 1 84 ? -5.272 -1.775 -14.728 1.00 98.00 84 ASP A N 1
ATOM 677 C CA . ASP A 1 84 ? -5.550 -1.875 -16.164 1.00 98.00 84 ASP A CA 1
ATOM 678 C C . ASP A 1 84 ? -4.878 -0.756 -16.966 1.00 98.00 84 ASP A C 1
ATOM 680 O O . ASP A 1 84 ? -4.255 -1.014 -17.998 1.00 98.00 84 ASP A O 1
ATOM 684 N N . THR A 1 85 ? -4.963 0.486 -16.486 1.00 97.69 85 THR A N 1
ATOM 685 C CA . THR A 1 85 ? -4.392 1.653 -17.173 1.00 97.69 85 THR A CA 1
ATOM 686 C C . THR A 1 85 ? -2.869 1.556 -17.241 1.00 97.69 85 THR A C 1
ATOM 688 O O . THR A 1 85 ? -2.289 1.703 -18.317 1.00 97.69 85 THR A O 1
ATOM 691 N N . VAL A 1 86 ? -2.220 1.239 -16.116 1.00 97.88 86 VAL A N 1
ATOM 692 C CA . VAL A 1 86 ? -0.758 1.115 -16.031 1.00 97.88 86 VAL A CA 1
ATOM 693 C C . VAL A 1 86 ? -0.253 -0.024 -16.913 1.00 97.88 86 VAL A C 1
ATOM 695 O O . VAL A 1 86 ? 0.735 0.154 -17.630 1.00 97.88 86 VAL A O 1
ATOM 698 N N . ASN A 1 87 ? -0.936 -1.172 -16.921 1.00 97.69 87 ASN A N 1
ATOM 699 C CA . ASN A 1 87 ? -0.553 -2.298 -17.772 1.00 97.69 87 ASN A CA 1
ATOM 700 C C . ASN A 1 87 ? -0.694 -1.951 -19.257 1.00 97.69 87 ASN A C 1
ATOM 702 O O . ASN A 1 87 ? 0.239 -2.168 -20.025 1.00 97.69 87 ASN A O 1
ATOM 706 N N . GLN A 1 88 ? -1.802 -1.326 -19.668 1.00 97.56 88 GLN A N 1
ATOM 707 C CA . GLN A 1 88 ? -1.998 -0.914 -21.063 1.00 97.56 88 GLN A CA 1
ATOM 708 C C . GLN A 1 88 ? -0.956 0.108 -21.537 1.00 97.56 88 GLN A C 1
ATOM 710 O O . GLN A 1 88 ? -0.510 0.064 -22.689 1.00 97.56 88 GLN A O 1
ATOM 715 N N . GLU A 1 89 ? -0.579 1.061 -20.685 1.00 96.81 89 GLU A N 1
ATOM 716 C CA . GLU A 1 89 ? 0.482 2.023 -20.989 1.00 96.81 89 GLU A CA 1
ATOM 717 C C . GLU A 1 89 ? 1.849 1.343 -21.087 1.00 96.81 89 GLU A C 1
ATOM 719 O O . GLU A 1 89 ? 2.587 1.570 -22.053 1.00 96.81 89 GLU A O 1
ATOM 724 N N . THR A 1 90 ? 2.154 0.458 -20.140 1.00 96.19 90 THR A N 1
ATOM 725 C CA . THR A 1 90 ? 3.406 -0.305 -20.107 1.00 96.19 90 THR A CA 1
ATOM 726 C C . THR A 1 90 ? 3.536 -1.208 -21.334 1.00 96.19 90 THR A C 1
ATOM 728 O O . THR A 1 90 ? 4.566 -1.167 -22.008 1.00 96.19 90 THR A O 1
ATOM 731 N N . ASP A 1 91 ? 2.473 -1.915 -21.725 1.00 95.88 91 ASP A N 1
ATOM 732 C CA . ASP A 1 91 ? 2.437 -2.753 -22.928 1.00 95.88 91 ASP A CA 1
ATOM 733 C C . ASP A 1 91 ? 2.748 -1.950 -24.195 1.00 95.88 91 ASP A C 1
ATOM 735 O O . ASP A 1 91 ? 3.532 -2.380 -25.047 1.00 95.88 91 ASP A O 1
ATOM 739 N N . LYS A 1 92 ? 2.188 -0.740 -24.326 1.00 95.38 92 LYS A N 1
ATOM 740 C CA . LYS A 1 92 ? 2.482 0.153 -25.460 1.00 95.38 92 LYS A CA 1
ATOM 741 C C . LYS A 1 92 ? 3.954 0.568 -25.483 1.00 95.38 92 LYS A C 1
ATOM 743 O O . LYS A 1 92 ? 4.548 0.656 -26.564 1.00 95.38 92 LYS A O 1
ATOM 748 N N . ILE A 1 93 ? 4.551 0.845 -24.322 1.00 92.81 93 ILE A N 1
ATOM 749 C CA . ILE A 1 93 ? 5.974 1.200 -24.206 1.00 92.81 93 ILE A CA 1
ATOM 750 C C . ILE A 1 93 ? 6.847 -0.003 -24.577 1.00 92.81 93 ILE A C 1
ATOM 752 O O . ILE A 1 93 ? 7.766 0.128 -25.394 1.00 92.81 93 ILE A O 1
ATOM 756 N N . GLU A 1 94 ? 6.538 -1.186 -24.048 1.00 89.56 94 GLU A N 1
ATOM 757 C CA . GLU A 1 94 ? 7.273 -2.413 -24.338 1.00 89.56 94 GLU A CA 1
ATOM 758 C C . GLU A 1 94 ? 7.190 -2.814 -25.809 1.00 89.56 94 GLU A C 1
ATOM 760 O O . GLU A 1 94 ? 8.209 -3.174 -26.398 1.00 89.56 94 GLU A O 1
ATOM 765 N N . GLN A 1 95 ? 6.021 -2.709 -26.444 1.00 89.12 95 GLN A N 1
ATOM 766 C CA . GLN A 1 95 ? 5.863 -3.000 -27.870 1.00 89.12 95 GLN A CA 1
ATOM 767 C C . GLN A 1 95 ? 6.733 -2.078 -28.732 1.00 89.12 95 GLN A C 1
ATOM 769 O O . GLN A 1 95 ? 7.439 -2.552 -29.627 1.00 89.12 95 GLN A O 1
ATOM 774 N N . LYS A 1 96 ? 6.763 -0.772 -28.421 1.00 88.06 96 LYS A N 1
ATOM 775 C CA . LYS A 1 96 ? 7.657 0.189 -29.091 1.00 88.06 96 LYS A CA 1
ATOM 776 C C . LYS A 1 96 ? 9.129 -0.158 -28.871 1.00 88.06 96 LYS A C 1
ATOM 778 O O . LYS A 1 96 ? 9.921 -0.050 -29.808 1.00 88.06 96 LYS A O 1
ATOM 783 N N . ARG A 1 97 ? 9.510 -0.588 -27.662 1.00 84.12 97 ARG A N 1
ATOM 784 C CA . ARG A 1 97 ? 10.881 -1.032 -27.359 1.00 84.12 97 ARG A CA 1
ATOM 785 C C . ARG A 1 97 ? 11.222 -2.288 -28.162 1.00 84.12 97 ARG A C 1
ATOM 787 O O . ARG A 1 97 ? 12.191 -2.277 -28.912 1.00 84.12 97 ARG A O 1
ATOM 794 N N . ARG A 1 98 ? 10.396 -3.334 -28.110 1.00 78.94 98 ARG A N 1
ATOM 795 C CA . ARG A 1 98 ? 10.606 -4.595 -28.847 1.00 78.94 98 ARG A CA 1
ATOM 796 C C . ARG A 1 98 ? 10.725 -4.376 -30.356 1.00 78.94 98 ARG A C 1
ATOM 798 O O . ARG A 1 98 ? 11.591 -4.987 -30.978 1.00 78.94 98 ARG A O 1
ATOM 805 N N . ALA A 1 99 ? 9.920 -3.481 -30.934 1.00 75.94 99 ALA A N 1
ATOM 806 C CA . ALA A 1 99 ? 10.018 -3.120 -32.348 1.00 75.94 99 ALA A CA 1
ATOM 807 C C . ALA A 1 99 ? 11.395 -2.530 -32.712 1.00 75.94 99 ALA A C 1
ATOM 809 O O . ALA A 1 99 ? 11.961 -2.903 -33.734 1.00 75.94 99 ALA A O 1
ATOM 810 N N . LYS A 1 100 ? 11.977 -1.682 -31.849 1.00 72.94 100 LYS A N 1
ATOM 811 C CA . LYS A 1 100 ? 13.334 -1.131 -32.033 1.00 72.94 100 LYS A CA 1
ATOM 812 C C . LYS A 1 100 ? 14.439 -2.176 -31.821 1.00 72.94 100 LYS A C 1
ATOM 814 O O . LYS A 1 100 ? 15.449 -2.147 -32.512 1.00 72.94 100 LYS A O 1
ATOM 819 N N . PHE A 1 101 ? 14.265 -3.097 -30.871 1.00 64.81 101 PHE A N 1
ATOM 820 C CA . PHE A 1 101 ? 15.296 -4.079 -30.499 1.00 64.81 101 PHE A CA 1
ATOM 821 C C . PHE A 1 101 ? 15.374 -5.296 -31.438 1.00 64.81 101 PHE A C 1
ATOM 823 O O . PHE A 1 101 ? 16.469 -5.819 -31.641 1.00 64.81 101 PHE A O 1
ATOM 830 N N . LYS A 1 102 ? 14.267 -5.714 -32.077 1.00 58.09 102 LYS A N 1
ATOM 831 C CA . LYS A 1 102 ? 14.277 -6.772 -33.113 1.00 58.09 102 LYS A CA 1
ATOM 832 C C . LYS A 1 102 ? 15.164 -6.436 -34.319 1.00 58.09 102 LYS A C 1
ATOM 834 O O . LYS A 1 102 ? 15.614 -7.345 -35.002 1.00 58.09 102 LYS A O 1
ATOM 839 N N . GLN A 1 103 ? 15.455 -5.157 -34.555 1.00 52.53 103 GLN A N 1
ATOM 840 C CA . GLN A 1 103 ? 16.342 -4.712 -35.630 1.00 52.53 103 GLN A CA 1
ATOM 841 C C . GLN A 1 103 ? 17.840 -4.932 -35.320 1.00 52.53 103 GLN A C 1
ATOM 843 O O . GLN A 1 103 ? 18.655 -4.878 -36.234 1.00 52.53 103 GLN A O 1
ATOM 848 N N . ASN A 1 104 ? 18.204 -5.224 -34.061 1.00 53.31 104 ASN A N 1
ATOM 849 C CA . ASN A 1 104 ? 19.597 -5.293 -33.596 1.00 53.31 104 ASN A CA 1
ATOM 850 C C . ASN A 1 104 ? 20.087 -6.705 -33.192 1.00 53.31 104 ASN A C 1
ATOM 852 O O . ASN A 1 104 ? 21.183 -6.799 -32.648 1.00 53.31 104 ASN A O 1
ATOM 856 N N . ASN A 1 105 ? 19.322 -7.786 -33.431 1.00 52.81 105 ASN A N 1
ATOM 857 C CA . ASN A 1 105 ? 19.721 -9.193 -33.177 1.00 52.81 105 ASN A CA 1
ATOM 858 C C . ASN A 1 105 ? 20.368 -9.472 -31.794 1.00 52.81 105 ASN A C 1
ATOM 860 O O . ASN A 1 105 ? 21.301 -10.256 -31.678 1.00 52.81 105 ASN A O 1
ATOM 864 N N . ILE A 1 106 ? 19.875 -8.845 -30.718 1.00 54.56 106 ILE A N 1
ATOM 865 C CA . ILE A 1 106 ? 20.469 -8.964 -29.366 1.00 54.56 106 ILE A CA 1
ATOM 866 C C . ILE A 1 106 ? 20.075 -10.272 -28.639 1.00 54.56 106 ILE A C 1
ATOM 868 O O . ILE A 1 106 ? 20.772 -10.690 -27.721 1.00 54.56 106 ILE A O 1
ATOM 872 N N . TYR A 1 107 ? 18.992 -10.941 -29.050 1.00 49.62 107 TYR A N 1
ATOM 873 C CA . TYR A 1 107 ? 18.424 -12.094 -28.328 1.00 49.62 107 TYR A CA 1
ATOM 874 C C . TYR A 1 107 ? 19.012 -13.465 -28.700 1.00 49.62 107 TYR A C 1
ATOM 876 O O . TYR A 1 107 ? 18.670 -14.452 -28.051 1.00 49.62 107 TYR A O 1
ATOM 884 N N . ASP A 1 108 ? 19.860 -13.558 -29.728 1.00 49.94 108 ASP A N 1
ATOM 885 C CA . ASP A 1 108 ? 20.374 -14.860 -30.193 1.00 49.94 108 ASP A CA 1
ATOM 886 C C . ASP A 1 108 ? 21.502 -15.421 -29.309 1.00 49.94 108 ASP A C 1
ATOM 888 O O . ASP A 1 108 ? 21.712 -16.628 -29.270 1.00 49.94 108 ASP A O 1
ATOM 892 N N . ASP A 1 109 ? 22.176 -14.568 -28.535 1.00 53.84 109 ASP A N 1
ATOM 893 C CA . ASP A 1 109 ? 23.339 -14.954 -27.719 1.00 53.84 109 ASP A CA 1
ATOM 894 C C . ASP A 1 109 ? 22.951 -15.472 -26.314 1.00 53.84 109 ASP A C 1
ATOM 896 O O . ASP A 1 109 ? 23.768 -16.032 -25.588 1.00 53.84 109 ASP A O 1
ATOM 900 N N . GLU A 1 110 ? 21.688 -15.311 -25.895 1.00 59.66 110 GLU A N 1
ATOM 901 C CA . GLU A 1 110 ? 21.229 -15.696 -24.547 1.00 59.66 110 GLU A CA 1
ATOM 902 C C . GLU A 1 110 ? 20.916 -17.189 -24.407 1.00 59.66 110 GLU A C 1
ATOM 904 O O . GLU A 1 11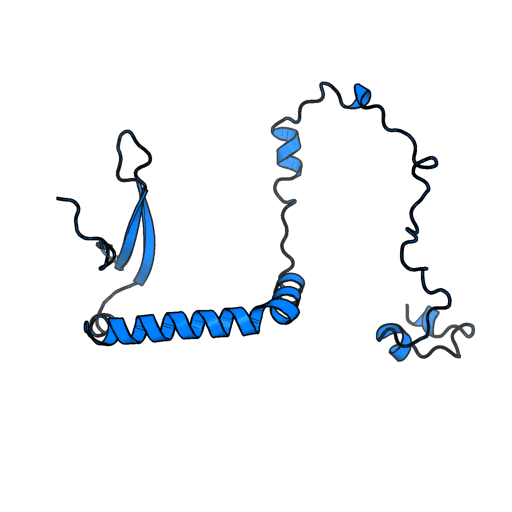0 ? 21.042 -17.743 -23.318 1.00 59.66 110 GLU A O 1
ATOM 909 N N . LYS A 1 111 ? 20.522 -17.870 -25.490 1.00 61.25 111 LYS A N 1
ATOM 910 C CA . LYS A 1 111 ? 20.125 -19.290 -25.424 1.00 61.25 111 LYS A CA 1
ATOM 911 C C . LYS A 1 111 ? 21.303 -20.262 -25.350 1.00 61.25 111 LYS A C 1
ATOM 913 O O . LYS A 1 111 ? 21.096 -21.430 -25.034 1.00 61.25 111 LYS A O 1
ATOM 918 N N . THR A 1 112 ? 22.512 -19.799 -25.646 1.00 58.84 112 THR A N 1
ATOM 919 C CA . THR A 1 112 ? 23.737 -20.613 -25.695 1.00 58.84 112 THR A CA 1
ATOM 920 C C . THR A 1 112 ? 24.755 -20.237 -24.621 1.00 58.84 112 THR A C 1
ATOM 922 O O . THR A 1 112 ? 25.831 -20.826 -24.570 1.00 58.84 112 THR A O 1
ATOM 925 N N . SER A 1 113 ? 24.434 -19.254 -23.782 1.00 76.38 113 SER A N 1
ATOM 926 C CA . SER A 1 113 ? 25.355 -18.640 -22.829 1.00 76.38 113 SER A CA 1
ATOM 927 C C . SER A 1 113 ? 25.172 -19.198 -21.416 1.00 76.38 113 SER A C 1
ATOM 929 O O . SER A 1 113 ? 24.054 -19.486 -20.994 1.00 76.38 113 SER A O 1
ATOM 931 N N . ASP A 1 114 ? 26.263 -19.314 -20.656 1.00 88.62 114 ASP A N 1
ATOM 932 C CA . ASP A 1 114 ? 26.289 -19.716 -19.242 1.00 88.62 114 ASP A CA 1
ATOM 933 C C . ASP A 1 114 ? 25.859 -18.580 -18.288 1.00 88.62 114 ASP A C 1
ATOM 935 O O . ASP A 1 114 ? 26.264 -18.524 -17.129 1.00 88.62 114 ASP A O 1
ATOM 939 N N . LEU A 1 115 ? 25.038 -17.650 -18.777 1.00 90.19 115 LEU A N 1
ATOM 940 C CA . LEU A 1 115 ? 24.562 -16.474 -18.058 1.00 90.19 115 LEU A CA 1
ATOM 941 C C . LEU A 1 115 ? 23.683 -16.868 -16.856 1.00 90.19 115 LEU A C 1
ATOM 943 O O . LEU A 1 115 ? 22.680 -17.562 -17.006 1.00 90.19 115 LEU A O 1
ATOM 947 N N . ILE A 1 116 ? 24.025 -16.364 -15.667 1.00 92.00 116 ILE A N 1
ATOM 948 C CA . ILE A 1 116 ? 23.279 -16.601 -14.419 1.00 92.00 116 ILE A CA 1
ATOM 949 C C . ILE A 1 116 ? 22.180 -15.551 -14.235 1.00 92.00 116 ILE A C 1
ATOM 951 O O . ILE A 1 116 ? 21.036 -15.882 -13.933 1.00 92.00 116 ILE A O 1
ATOM 955 N N . LEU A 1 117 ? 22.538 -14.270 -14.367 1.00 91.31 117 LEU A N 1
ATOM 956 C CA . LEU A 1 117 ? 21.641 -13.144 -14.106 1.00 91.31 117 LEU A CA 1
ATOM 957 C C . LEU A 1 117 ? 22.050 -11.930 -14.938 1.00 91.31 117 LEU A C 1
ATOM 959 O O . LEU A 1 117 ? 23.235 -11.686 -15.164 1.00 91.31 117 LEU A O 1
ATOM 963 N N . GLN A 1 118 ? 21.068 -11.125 -15.330 1.00 89.81 118 GLN A N 1
ATOM 964 C CA . GLN A 1 118 ? 21.308 -9.826 -15.942 1.00 89.81 118 GLN A CA 1
ATOM 965 C C . GLN A 1 118 ? 20.317 -8.772 -15.457 1.00 89.81 118 GLN A C 1
ATOM 967 O O . GLN A 1 118 ? 19.199 -9.094 -15.053 1.00 89.81 118 GLN A O 1
ATOM 972 N N . GLY A 1 119 ? 20.727 -7.507 -15.497 1.00 89.31 119 GLY A N 1
ATOM 973 C CA . GLY A 1 119 ? 19.890 -6.391 -15.070 1.00 89.31 119 GLY A CA 1
ATOM 974 C C . GLY A 1 119 ? 20.648 -5.073 -14.960 1.00 89.31 119 GLY A C 1
ATOM 975 O O . GLY A 1 119 ? 21.869 -5.018 -15.106 1.00 89.31 119 GLY A O 1
ATOM 976 N N . GLN A 1 120 ? 19.918 -3.990 -14.704 1.00 91.31 120 GLN A N 1
ATOM 977 C CA . GLN A 1 120 ? 20.519 -2.675 -14.489 1.00 91.31 120 GLN A CA 1
ATOM 978 C C . GLN A 1 120 ? 21.097 -2.570 -13.074 1.00 91.31 120 GL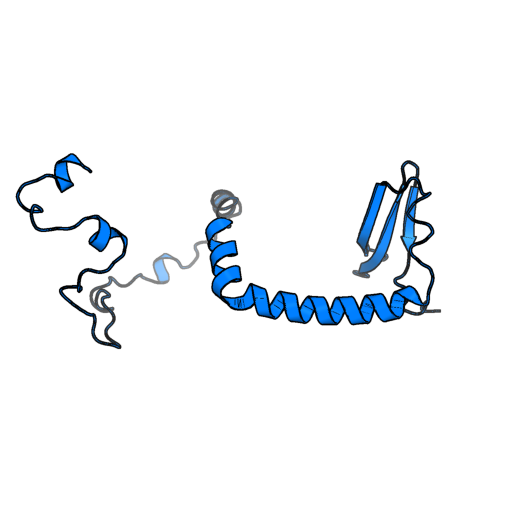N A C 1
ATOM 980 O O . GLN A 1 120 ? 20.423 -2.875 -12.092 1.00 91.31 120 GLN A O 1
ATOM 985 N N . LEU A 1 121 ? 22.334 -2.084 -12.974 1.00 90.94 121 LEU A N 1
ATOM 986 C CA . LEU A 1 121 ? 23.002 -1.755 -11.717 1.00 90.94 121 LEU A CA 1
ATOM 987 C C . LEU A 1 121 ? 23.519 -0.316 -11.765 1.00 90.94 121 LEU A C 1
ATOM 989 O O . LEU A 1 121 ? 23.891 0.191 -12.824 1.00 90.94 121 LEU A O 1
ATOM 993 N N . LYS A 1 122 ? 23.589 0.339 -10.603 1.00 88.88 122 LYS A N 1
ATOM 994 C CA . LYS A 1 122 ? 24.289 1.619 -10.446 1.00 88.88 122 LYS A CA 1
ATOM 995 C C . LYS A 1 122 ? 25.678 1.350 -9.874 1.00 88.88 122 LYS A C 1
ATOM 997 O O . LYS A 1 122 ? 25.791 0.811 -8.778 1.00 88.88 122 LYS A O 1
ATOM 1002 N N . LYS A 1 123 ? 26.729 1.726 -10.607 1.00 86.19 123 LYS A N 1
ATOM 1003 C CA . LYS A 1 123 ? 28.126 1.642 -10.153 1.00 86.19 123 LYS A CA 1
ATOM 1004 C C . LYS A 1 123 ? 28.632 3.035 -9.799 1.00 86.19 123 LYS A C 1
ATOM 1006 O O . LYS A 1 123 ? 28.504 3.950 -10.609 1.00 86.19 123 LYS A O 1
ATOM 1011 N N . ASN A 1 124 ? 29.234 3.185 -8.622 1.00 86.12 124 ASN A N 1
ATOM 1012 C CA . ASN A 1 124 ? 29.957 4.403 -8.280 1.00 86.12 124 ASN A CA 1
ATOM 1013 C C . ASN A 1 124 ? 31.338 4.357 -8.945 1.00 86.12 124 ASN A C 1
ATOM 1015 O O . ASN A 1 124 ? 32.130 3.457 -8.659 1.00 86.12 124 ASN A O 1
ATOM 1019 N N . ALA A 1 125 ? 31.593 5.270 -9.879 1.00 75.19 125 ALA A N 1
ATOM 1020 C CA . ALA A 1 125 ? 32.830 5.305 -10.656 1.00 75.19 125 ALA A CA 1
ATOM 1021 C C . ALA A 1 125 ? 33.837 6.359 -10.155 1.00 75.19 125 ALA A C 1
ATOM 1023 O O . ALA A 1 125 ? 34.925 6.466 -10.716 1.00 75.19 125 ALA A O 1
ATOM 1024 N N . GLY A 1 126 ? 33.501 7.140 -9.123 1.00 73.44 126 GLY A N 1
ATOM 1025 C CA . GLY A 1 126 ? 34.324 8.249 -8.640 1.00 73.44 126 GLY A CA 1
ATOM 1026 C C . GLY A 1 126 ? 35.104 7.915 -7.371 1.00 73.44 126 GLY A C 1
ATOM 1027 O O . GLY A 1 126 ? 34.539 7.428 -6.397 1.00 73.44 126 GLY A O 1
ATOM 1028 N N . THR A 1 127 ? 36.396 8.249 -7.347 1.00 66.62 127 THR A N 1
ATOM 1029 C CA . THR A 1 127 ? 37.221 8.234 -6.123 1.00 66.62 127 THR A CA 1
ATOM 1030 C C . THR A 1 127 ? 36.975 9.449 -5.222 1.00 66.62 127 THR A C 1
ATOM 1032 O O . THR A 1 127 ? 37.254 9.376 -4.032 1.00 66.62 127 THR A O 1
ATOM 1035 N N . PHE A 1 128 ? 36.415 10.542 -5.757 1.00 66.62 128 PHE A N 1
ATOM 1036 C CA . PHE A 1 128 ? 36.170 11.792 -5.018 1.00 66.62 128 PHE A CA 1
ATOM 1037 C C . PHE A 1 128 ? 34.800 12.442 -5.302 1.00 66.62 128 PHE A C 1
ATOM 1039 O O . PHE A 1 128 ? 34.592 13.609 -4.983 1.00 66.62 128 PHE A O 1
ATOM 1046 N N . GLY A 1 129 ? 33.839 11.715 -5.886 1.00 62.19 129 GLY A N 1
ATOM 1047 C CA . GLY A 1 129 ? 32.513 12.268 -6.186 1.00 62.19 129 GLY A CA 1
ATOM 1048 C C . GLY A 1 129 ? 31.417 11.217 -6.351 1.00 62.19 129 GLY A C 1
ATOM 1049 O O . GLY A 1 129 ? 31.691 10.050 -6.614 1.00 62.19 129 GLY A O 1
ATOM 1050 N N . PHE A 1 130 ? 30.162 11.654 -6.214 1.00 64.00 130 PHE A N 1
ATOM 1051 C CA . PHE A 1 130 ? 28.954 10.846 -6.416 1.00 64.00 130 PHE A CA 1
ATOM 1052 C C . PHE A 1 130 ? 28.632 10.645 -7.913 1.00 64.00 130 PHE A C 1
ATOM 1054 O O . PHE A 1 130 ? 27.564 11.035 -8.381 1.00 64.00 130 PHE A O 1
ATOM 1061 N N . SER A 1 131 ? 29.540 10.047 -8.690 1.00 77.88 131 SER A N 1
ATOM 1062 C CA . SER A 1 131 ? 29.328 9.750 -10.119 1.00 77.88 131 SER A CA 1
ATOM 1063 C C . SER A 1 131 ? 28.728 8.354 -10.322 1.00 77.88 131 SER A C 1
ATOM 1065 O O . SER A 1 131 ? 29.351 7.438 -10.865 1.00 77.88 131 SER A O 1
ATOM 1067 N N . TRP A 1 132 ? 27.491 8.171 -9.861 1.00 85.56 132 TRP A N 1
ATOM 1068 C CA . TRP A 1 132 ? 26.749 6.933 -10.092 1.00 85.56 132 TRP A CA 1
ATOM 1069 C C . TRP A 1 132 ? 26.381 6.792 -11.569 1.00 85.56 132 TRP A C 1
ATOM 1071 O O . TRP A 1 132 ? 25.610 7.585 -12.103 1.00 85.56 132 TRP A O 1
ATOM 1081 N N . GLN A 1 133 ? 26.902 5.755 -12.217 1.00 86.50 133 GLN A N 1
ATOM 1082 C CA . GLN A 1 133 ? 26.613 5.439 -13.612 1.00 86.50 133 GLN A CA 1
ATOM 1083 C C . GLN A 1 133 ? 25.753 4.177 -13.693 1.00 86.50 133 GLN A C 1
ATOM 1085 O O . GLN A 1 133 ? 26.054 3.167 -13.049 1.00 86.50 133 GLN A O 1
ATOM 1090 N N . ILE A 1 134 ? 24.680 4.229 -14.486 1.00 87.44 134 ILE A N 1
ATOM 1091 C CA . ILE A 1 134 ? 23.866 3.050 -14.792 1.00 87.44 134 ILE A CA 1
ATOM 1092 C C . ILE A 1 134 ? 24.645 2.177 -15.782 1.00 87.44 134 ILE A C 1
ATOM 1094 O O . ILE A 1 134 ? 25.207 2.656 -16.772 1.00 87.44 134 ILE A O 1
ATOM 1098 N N . ARG A 1 135 ? 24.715 0.882 -15.485 1.00 88.31 135 ARG A N 1
ATOM 1099 C CA . ARG A 1 135 ? 25.333 -0.145 -16.325 1.00 88.31 135 ARG A CA 1
ATOM 1100 C C . ARG A 1 135 ? 24.381 -1.320 -16.452 1.00 88.31 135 ARG A C 1
ATOM 1102 O O . ARG A 1 135 ? 23.705 -1.675 -15.487 1.00 88.31 135 ARG A O 1
ATOM 1109 N N . TYR A 1 136 ? 24.355 -1.936 -17.624 1.00 89.06 136 TYR A N 1
ATOM 1110 C CA . TYR A 1 136 ? 23.678 -3.208 -17.814 1.00 89.06 136 TYR A CA 1
ATOM 1111 C C . TYR A 1 136 ? 24.652 -4.335 -17.475 1.00 89.06 136 TYR A C 1
ATOM 1113 O O . TYR A 1 136 ? 25.672 -4.512 -18.142 1.00 89.06 136 TYR A O 1
ATOM 1121 N N . ALA A 1 137 ? 24.375 -5.050 -16.394 1.00 91.25 137 ALA A N 1
ATOM 1122 C CA . ALA A 1 137 ? 25.246 -6.080 -15.864 1.00 91.25 137 ALA A CA 1
ATOM 1123 C C . ALA A 1 137 ? 24.854 -7.458 -16.392 1.00 91.25 137 ALA A C 1
ATOM 1125 O O . ALA A 1 137 ? 23.668 -7.784 -16.444 1.00 91.25 137 ALA A O 1
ATOM 1126 N N . LYS A 1 138 ? 25.857 -8.269 -16.733 1.00 91.31 138 LYS A N 1
ATOM 1127 C CA . LYS A 1 138 ? 25.719 -9.692 -17.054 1.00 91.31 138 LYS A CA 1
ATOM 1128 C C . LYS A 1 138 ? 26.634 -10.500 -16.139 1.00 91.31 138 LYS A C 1
ATOM 1130 O O . LYS A 1 138 ? 27.853 -10.316 -16.160 1.00 91.31 138 LYS A O 1
ATOM 1135 N N . LEU A 1 139 ? 26.037 -11.351 -15.310 1.00 93.44 139 LEU A N 1
ATOM 1136 C CA . LEU A 1 139 ? 26.726 -12.199 -14.344 1.00 93.44 139 LEU A CA 1
ATOM 1137 C C . LEU A 1 139 ? 26.860 -13.620 -14.888 1.00 93.44 139 LEU A C 1
ATOM 1139 O O . LEU A 1 139 ? 25.863 -14.277 -15.175 1.00 93.44 139 LEU A O 1
ATOM 1143 N N . TYR A 1 140 ? 28.093 -14.100 -14.943 1.00 94.00 140 TYR A N 1
ATOM 1144 C CA . TYR A 1 140 ? 28.468 -15.451 -15.347 1.00 94.00 140 TYR A CA 1
ATOM 1145 C C . TYR A 1 140 ? 29.159 -16.163 -14.173 1.00 94.00 140 TYR A C 1
ATOM 1147 O O . TYR A 1 140 ? 29.582 -15.492 -13.226 1.00 94.00 140 TYR A O 1
ATOM 1155 N N . PRO A 1 141 ? 29.366 -17.492 -14.228 1.00 95.56 141 PRO A N 1
ATOM 1156 C CA . PRO A 1 141 ? 30.044 -18.235 -13.167 1.00 95.56 141 PRO A CA 1
ATOM 1157 C C . PRO A 1 141 ? 31.441 -17.704 -12.829 1.00 95.56 141 PRO A C 1
ATOM 1159 O O . PRO A 1 141 ? 31.875 -17.802 -11.685 1.00 95.56 141 PRO A O 1
ATOM 1162 N N . ASN A 1 142 ? 32.150 -17.139 -13.812 1.00 95.75 142 ASN A N 1
ATOM 1163 C CA . ASN A 1 142 ? 33.543 -16.717 -13.669 1.00 95.75 142 ASN A CA 1
ATOM 1164 C C . ASN A 1 142 ? 33.787 -15.206 -13.812 1.00 95.75 142 ASN A C 1
ATOM 1166 O O . ASN A 1 142 ? 34.928 -14.772 -13.656 1.00 95.75 142 ASN A O 1
ATOM 1170 N N . ARG A 1 143 ? 32.771 -14.402 -14.150 1.00 94.56 143 ARG A N 1
ATOM 1171 C CA . ARG A 1 143 ? 32.955 -12.967 -14.417 1.00 94.56 143 ARG A CA 1
ATOM 1172 C C . ARG A 1 143 ? 31.665 -12.166 -14.284 1.00 94.56 143 ARG A C 1
ATOM 1174 O O . ARG A 1 143 ? 30.565 -12.684 -14.458 1.00 94.56 143 ARG A O 1
ATOM 1181 N N . LEU A 1 144 ? 31.836 -10.869 -14.055 1.00 93.00 144 LEU A N 1
ATOM 1182 C CA . LEU A 1 144 ? 30.787 -9.861 -14.143 1.00 93.00 144 LEU A CA 1
ATOM 1183 C C . LEU A 1 144 ? 31.155 -8.879 -15.256 1.00 93.00 144 LEU A C 1
ATOM 1185 O O . LEU A 1 144 ? 32.159 -8.174 -15.157 1.00 93.00 144 LEU A O 1
ATOM 1189 N N . GLU A 1 145 ? 30.336 -8.822 -16.298 1.00 90.44 145 GLU A N 1
ATOM 1190 C CA . GLU A 1 145 ? 30.483 -7.850 -17.379 1.00 90.44 145 GLU A CA 1
ATOM 1191 C C . GLU A 1 145 ? 29.535 -6.673 -17.147 1.00 90.44 145 GLU A C 1
ATOM 1193 O O . GLU A 1 145 ? 28.360 -6.864 -16.828 1.00 90.44 145 GLU A O 1
ATOM 1198 N N . LEU A 1 146 ? 30.034 -5.448 -17.322 1.00 89.00 146 LEU A N 1
ATOM 1199 C CA . LEU A 1 146 ? 29.250 -4.221 -17.197 1.00 89.00 146 LEU A CA 1
ATOM 1200 C C . LEU A 1 146 ? 29.251 -3.485 -18.531 1.00 89.00 146 LEU A C 1
ATOM 1202 O O . LEU A 1 146 ? 30.283 -2.982 -18.969 1.00 89.00 146 LEU A O 1
ATOM 1206 N N . HIS A 1 147 ? 28.080 -3.398 -19.146 1.00 84.62 147 HIS A N 1
ATOM 1207 C CA . HIS A 1 147 ? 27.876 -2.770 -20.444 1.00 84.62 147 HIS A CA 1
ATOM 1208 C C . HIS A 1 147 ? 27.266 -1.376 -20.271 1.00 84.62 147 HIS A C 1
ATOM 1210 O O . HIS A 1 147 ? 26.463 -1.138 -19.363 1.00 84.62 147 HIS A O 1
ATOM 1216 N N . TYR A 1 148 ? 27.635 -0.447 -21.149 1.00 76.81 148 TYR A N 1
ATOM 1217 C CA . TYR A 1 148 ? 26.920 0.819 -21.301 1.00 76.81 148 TYR A CA 1
ATOM 1218 C C . TYR A 1 148 ? 25.585 0.535 -21.996 1.00 76.81 148 TYR A C 1
ATOM 1220 O O . TYR A 1 148 ? 25.513 -0.320 -22.884 1.00 76.81 148 TYR A O 1
ATOM 1228 N N . GLU A 1 149 ? 24.505 1.197 -21.583 1.00 64.56 149 GLU A N 1
ATOM 1229 C CA . GLU A 1 149 ? 23.226 1.026 -22.270 1.00 64.56 149 GLU A CA 1
ATOM 1230 C C . GLU A 1 149 ? 23.379 1.581 -23.696 1.00 64.56 149 GLU A C 1
ATOM 1232 O O . GLU A 1 149 ? 23.760 2.737 -23.867 1.00 64.56 149 GLU A O 1
ATOM 1237 N N . LYS A 1 150 ? 23.144 0.750 -24.728 1.00 56.06 150 LYS A N 1
ATOM 1238 C CA . LYS A 1 150 ? 23.191 1.164 -26.144 1.00 56.06 150 LYS A CA 1
ATOM 1239 C C . LYS A 1 150 ? 22.152 2.273 -26.368 1.00 56.06 150 LYS A C 1
ATOM 1241 O O . LYS A 1 150 ? 20.988 1.995 -26.648 1.00 56.06 150 LYS A O 1
ATOM 1246 N N . GLY A 1 151 ? 22.582 3.518 -26.199 1.00 52.03 151 GLY A N 1
ATOM 1247 C CA . GLY A 1 151 ? 21.743 4.714 -26.192 1.00 52.03 151 GLY A CA 1
ATOM 1248 C C . GLY A 1 151 ? 22.482 5.937 -25.650 1.00 52.03 151 GLY A C 1
ATOM 1249 O O . GLY A 1 151 ? 22.336 7.015 -26.220 1.00 52.03 151 GLY A O 1
ATOM 1250 N N . ASP A 1 152 ? 23.348 5.749 -24.652 1.00 43.47 152 ASP A N 1
ATOM 1251 C CA . ASP A 1 152 ? 24.310 6.771 -24.242 1.00 43.47 152 ASP A CA 1
ATOM 1252 C C . ASP A 1 152 ? 25.612 6.542 -25.003 1.00 43.47 152 ASP A C 1
ATOM 1254 O O . ASP A 1 152 ? 26.297 5.533 -24.826 1.00 43.47 152 ASP A O 1
ATOM 1258 N N . LYS A 1 153 ? 25.907 7.465 -25.921 1.00 39.03 153 LYS A N 1
ATOM 1259 C CA . LYS A 1 153 ? 27.212 7.558 -26.576 1.00 39.03 153 LYS A CA 1
ATOM 1260 C C . LYS A 1 153 ? 28.290 7.622 -25.494 1.00 39.03 153 LYS A C 1
ATOM 1262 O O . LYS A 1 153 ? 28.101 8.327 -24.503 1.00 39.03 153 LYS A O 1
ATOM 1267 N N . ASP A 1 154 ? 29.396 6.912 -25.712 1.00 39.22 154 ASP A N 1
ATOM 1268 C CA . ASP A 1 154 ? 30.625 7.120 -24.949 1.00 39.22 154 ASP A CA 1
ATOM 1269 C C . ASP A 1 154 ? 30.888 8.632 -24.844 1.00 39.22 154 ASP A C 1
ATOM 1271 O O . ASP A 1 154 ? 30.904 9.311 -25.878 1.00 39.22 154 ASP A O 1
ATOM 1275 N N . PRO A 1 155 ? 31.044 9.195 -23.637 1.00 43.62 155 PRO A N 1
ATOM 1276 C CA . PRO A 1 155 ? 31.733 10.461 -23.523 1.00 43.62 155 PRO A CA 1
ATOM 1277 C C . PRO A 1 155 ? 33.204 10.180 -23.849 1.00 43.62 155 PRO A C 1
ATOM 1279 O O . PRO A 1 155 ? 33.848 9.405 -23.139 1.00 43.62 155 PRO A O 1
ATOM 1282 N N . GLU A 1 156 ? 33.676 10.752 -24.960 1.00 34.94 156 GLU A N 1
ATOM 1283 C CA . GLU A 1 156 ? 35.109 10.913 -25.257 1.00 34.94 156 GLU A CA 1
ATOM 1284 C C . GLU A 1 156 ? 35.881 11.482 -24.057 1.00 34.94 156 GLU A C 1
ATOM 1286 O O . GLU A 1 156 ? 35.333 12.369 -23.354 1.00 34.94 156 GLU A O 1
#

Radius of gyration: 29.87 Å; chains: 1; bounding box: 73×44×63 Å

Organism: NCBI:txid1234261

Foldseek 3Di:
DVVVCPPPVNVVPDVVCVVVVNDDDPDDDDPPDDPDDPPVRPDDDDPVVCPPDDQDPVNVVVCPVVDDDDVVVVVVVCVVPPVVVVVVVVVVVVVVVVVVVVVPPPPPPVVPDQWDDWDWDWDQPDPPDRPTDIWIWTDHPVDIDTHHDPPDDDDD

pLDDT: mean 84.53, std 15.57, range [34.94, 98.44]

Secondary structure (DSSP, 8-state):
-HHHHTSGGGTT--HHHHHTT-SPPS--PPTT---S--TTTSPPPPHHHHTT----HHHHHTTTT-----HHHHHHHHHHHTHHHHHHHHHHHHHHHHHHHGGGTTTSSSSSS---EEEEEEEE--SSS--EEEEEEEE-SS-EEEEPPTTS----

InterPro domains:
  IPR000961 AGC-kinase, C-terminal [PS51285] (11-78)
  IPR000961 AGC-kinase, C-terminal [SM00133] (11-90)